Protein AF-A0A640L752-F1 (afdb_monomer)

Mean predicted aligned error: 6.33 Å

Secondary structure (DSSP, 8-state):
---------BTTTB-HHHHHHHHHHHHHHHTHHHHTTS-HHHHHHHHHHHHTTTTS-HHHHHHHHHHHTT--SS-HHHHHHHHHHHGGGG--B-

Radius of gyration: 14.64 Å; Cα contacts (8 Å, |Δi|>4): 76; chains: 1; bounding box: 43×25×35 Å

Sequence (94 aa):
MIRAVLFDLDGTLLDRRQSLEQFIYDQYNRFASYLMNIEKSEYCSRFLALDNNGYTWKDKVYATLLSEYNITTLTSEQLLHDYITNFQHYCIPF

Structure (mmCIF, N/CA/C/O backbone):
data_AF-A0A640L752-F1
#
_entry.id   AF-A0A640L752-F1
#
loop_
_atom_site.group_PDB
_atom_site.id
_atom_site.type_symbol
_atom_site.label_atom_id
_atom_site.label_alt_id
_atom_site.label_comp_id
_atom_site.label_asym_id
_atom_site.label_entity_id
_atom_site.label_seq_id
_atom_site.pdbx_PDB_ins_code
_atom_site.Cartn_x
_atom_site.Cartn_y
_atom_site.Cartn_z
_atom_site.occupancy
_atom_site.B_iso_or_equiv
_atom_site.auth_seq_id
_atom_site.auth_comp_id
_atom_site.auth_asym_id
_atom_site.auth_atom_id
_atom_site.pdbx_PDB_model_num
ATOM 1 N N . MET A 1 1 ? 31.244 14.207 -20.688 1.00 44.28 1 MET A N 1
ATOM 2 C CA . MET A 1 1 ? 29.976 14.967 -20.682 1.00 44.28 1 MET A CA 1
ATOM 3 C C . MET A 1 1 ? 28.850 13.941 -20.665 1.00 44.28 1 MET A C 1
ATOM 5 O O . MET A 1 1 ? 28.634 13.290 -21.678 1.00 44.28 1 MET A O 1
ATOM 9 N N . ILE A 1 2 ? 28.245 13.679 -19.504 1.00 46.25 2 ILE A N 1
ATOM 10 C CA . ILE A 1 2 ? 27.194 12.657 -19.381 1.00 46.25 2 ILE A CA 1
ATOM 11 C C . ILE A 1 2 ? 25.878 13.291 -19.839 1.00 46.25 2 ILE A C 1
ATOM 13 O O . ILE A 1 2 ? 25.426 14.270 -19.252 1.00 46.25 2 ILE A O 1
ATOM 17 N N . ARG A 1 3 ? 25.292 12.758 -20.914 1.00 41.28 3 ARG A N 1
ATOM 18 C CA . ARG A 1 3 ? 23.918 13.053 -21.326 1.00 41.28 3 ARG A CA 1
ATOM 19 C C . ARG A 1 3 ? 23.020 12.105 -20.539 1.00 41.28 3 ARG A C 1
ATOM 21 O O . ARG A 1 3 ? 22.923 10.936 -20.892 1.00 41.28 3 ARG A O 1
ATOM 28 N N . ALA A 1 4 ? 22.443 12.576 -19.438 1.00 52.75 4 ALA A N 1
ATOM 29 C CA . ALA A 1 4 ? 21.418 11.809 -18.747 1.00 52.75 4 ALA A CA 1
ATOM 30 C C . ALA A 1 4 ? 20.164 11.815 -19.628 1.00 52.75 4 ALA A C 1
ATOM 32 O O . ALA A 1 4 ? 19.581 12.868 -19.880 1.00 52.75 4 ALA A O 1
ATOM 33 N N . VAL A 1 5 ? 19.803 10.647 -20.151 1.00 58.00 5 VAL A N 1
ATOM 34 C CA . VAL A 1 5 ? 18.511 10.438 -20.798 1.00 58.00 5 VAL A CA 1
ATOM 35 C C . VAL A 1 5 ? 17.546 10.021 -19.698 1.00 58.00 5 VAL A C 1
ATOM 37 O O . VAL A 1 5 ? 17.765 9.002 -19.048 1.00 58.00 5 VAL A O 1
ATOM 40 N N . LEU A 1 6 ? 16.515 10.830 -19.454 1.00 44.72 6 LEU A N 1
ATOM 41 C CA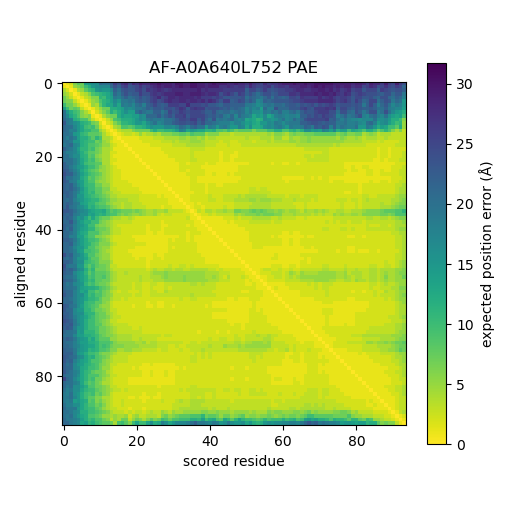 . LEU A 1 6 ? 15.425 10.472 -18.553 1.00 44.72 6 LEU A CA 1
ATOM 42 C C . LEU A 1 6 ? 14.462 9.582 -19.354 1.00 44.72 6 LEU A C 1
ATOM 44 O O . LEU A 1 6 ? 13.610 10.083 -20.083 1.00 44.72 6 LEU A O 1
ATOM 48 N N . PHE A 1 7 ? 14.676 8.268 -19.310 1.00 51.50 7 PHE A N 1
ATOM 49 C CA . PHE A 1 7 ? 13.683 7.309 -19.785 1.00 51.50 7 PHE A CA 1
ATOM 50 C C . PHE A 1 7 ? 12.661 7.093 -18.674 1.00 51.50 7 PHE A C 1
ATOM 52 O O . PHE A 1 7 ? 13.040 6.823 -17.535 1.00 51.50 7 PHE A O 1
ATOM 59 N N . ASP A 1 8 ? 11.381 7.193 -19.013 1.00 52.47 8 ASP A N 1
ATOM 60 C CA . ASP A 1 8 ? 10.328 6.625 -18.181 1.00 52.47 8 ASP A CA 1
ATOM 61 C C . ASP A 1 8 ? 10.432 5.096 -18.301 1.00 52.47 8 ASP A C 1
ATOM 63 O O . ASP A 1 8 ? 10.073 4.500 -19.320 1.00 52.47 8 ASP A O 1
ATOM 67 N N . LEU A 1 9 ? 11.087 4.479 -17.314 1.00 53.41 9 LEU A N 1
ATOM 68 C CA . LEU A 1 9 ? 11.347 3.034 -17.257 1.00 53.41 9 LEU A CA 1
ATOM 69 C C . LEU A 1 9 ? 10.091 2.235 -16.879 1.00 53.41 9 LEU A C 1
ATOM 71 O O . LEU A 1 9 ? 10.043 1.017 -17.084 1.00 53.41 9 LEU A O 1
ATOM 75 N N . ASP A 1 10 ? 9.081 2.924 -16.343 1.00 52.22 10 ASP A N 1
ATOM 76 C CA . ASP A 1 10 ? 7.798 2.359 -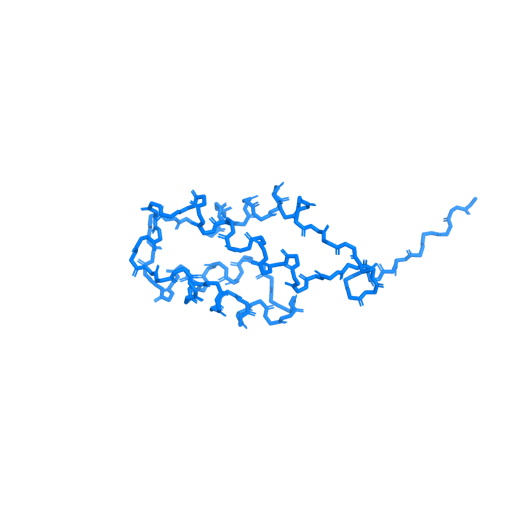15.954 1.00 52.22 10 ASP A CA 1
ATOM 77 C C . ASP A 1 10 ? 7.012 1.945 -17.208 1.00 52.22 10 ASP A C 1
ATOM 79 O O . ASP A 1 10 ? 6.427 2.762 -17.911 1.00 52.22 10 ASP A O 1
ATOM 83 N N . GLY A 1 11 ? 7.022 0.644 -17.514 1.00 53.12 11 GLY A N 1
ATOM 84 C CA . GLY A 1 11 ? 6.335 0.074 -18.679 1.00 53.12 11 GLY A CA 1
ATOM 85 C C . GLY A 1 11 ? 7.207 -0.159 -19.919 1.00 53.12 11 GLY A C 1
ATOM 86 O O . GLY A 1 11 ? 6.697 -0.673 -20.911 1.00 53.12 11 GLY A O 1
ATOM 87 N N . THR A 1 12 ? 8.505 0.166 -19.879 1.00 59.97 12 THR A N 1
ATOM 88 C CA . THR A 1 12 ? 9.461 -0.147 -20.966 1.00 59.97 12 THR A CA 1
ATOM 89 C C . THR A 1 12 ? 10.521 -1.178 -20.578 1.00 59.97 12 THR A C 1
ATOM 91 O O . THR A 1 12 ? 10.992 -1.903 -21.452 1.00 59.97 12 THR A O 1
ATOM 94 N N . LEU A 1 13 ? 10.881 -1.280 -19.291 1.00 58.44 13 LEU A N 1
ATOM 95 C CA . LEU A 1 13 ? 11.869 -2.250 -18.784 1.00 58.44 13 LEU A CA 1
ATOM 96 C C . LEU A 1 13 ? 11.414 -3.028 -17.541 1.00 58.44 13 LEU A C 1
ATOM 98 O O . LEU A 1 13 ? 12.020 -4.043 -17.209 1.00 58.44 13 LEU A O 1
ATOM 102 N N . LEU A 1 14 ? 10.364 -2.570 -16.860 1.00 67.31 14 LEU A N 1
ATOM 103 C CA . LEU A 1 14 ? 9.833 -3.191 -15.649 1.00 67.31 14 LEU A CA 1
ATOM 104 C C . LEU A 1 14 ? 8.351 -3.510 -15.824 1.00 67.31 14 LEU A C 1
ATOM 106 O O . LEU A 1 14 ? 7.576 -2.614 -16.184 1.00 67.31 14 LEU A O 1
ATOM 110 N N . ASP A 1 15 ? 7.950 -4.739 -15.489 1.00 83.19 15 ASP A N 1
ATOM 111 C CA . ASP A 1 15 ? 6.542 -5.101 -15.327 1.00 83.19 15 ASP A CA 1
ATOM 112 C C . ASP A 1 15 ? 6.020 -4.471 -14.036 1.00 83.19 15 ASP A C 1
ATOM 114 O O . ASP A 1 15 ? 5.889 -5.098 -12.981 1.00 83.19 15 ASP A O 1
ATOM 118 N N . ARG A 1 16 ? 5.761 -3.165 -14.116 1.00 84.88 16 ARG A N 1
ATOM 119 C CA . ARG A 1 16 ? 5.280 -2.352 -13.001 1.00 84.88 16 ARG A CA 1
ATOM 120 C C . ARG A 1 16 ? 3.986 -2.915 -12.430 1.00 84.88 16 ARG A C 1
ATOM 122 O O . ARG A 1 16 ? 3.792 -2.868 -11.217 1.00 84.88 16 ARG A O 1
ATOM 129 N N . ARG A 1 17 ? 3.106 -3.434 -13.287 1.00 87.31 17 ARG A N 1
ATOM 130 C CA . ARG A 1 17 ? 1.819 -3.972 -12.857 1.00 87.31 17 ARG A CA 1
ATOM 131 C C . ARG A 1 17 ? 2.029 -5.213 -12.003 1.00 87.31 17 ARG A C 1
ATOM 133 O O . ARG A 1 17 ? 1.544 -5.238 -10.876 1.00 87.31 17 ARG A O 1
ATOM 140 N N . GLN A 1 18 ? 2.787 -6.190 -12.495 1.00 89.25 18 GLN A N 1
ATOM 141 C CA . GLN A 1 18 ? 3.071 -7.406 -11.738 1.00 89.25 18 GLN A CA 1
ATOM 142 C C . GLN A 1 18 ? 3.876 -7.104 -10.466 1.00 89.25 18 GLN A C 1
ATOM 144 O O . GLN A 1 18 ? 3.579 -7.654 -9.407 1.00 89.25 18 GLN A O 1
ATOM 149 N N . SER A 1 19 ? 4.828 -6.169 -10.541 1.00 91.69 19 SER A N 1
ATOM 150 C CA . SER A 1 19 ? 5.597 -5.691 -9.383 1.00 91.69 19 SER A CA 1
ATOM 151 C C . SER A 1 19 ? 4.681 -5.114 -8.298 1.00 91.69 19 SER A C 1
ATOM 153 O O . SER A 1 19 ? 4.811 -5.433 -7.117 1.00 91.69 19 SER A O 1
ATOM 155 N N . LEU A 1 20 ? 3.712 -4.281 -8.695 1.00 94.06 20 LEU A N 1
ATOM 156 C CA . LEU A 1 20 ? 2.753 -3.660 -7.786 1.00 94.06 20 LEU A CA 1
ATOM 157 C C . LEU A 1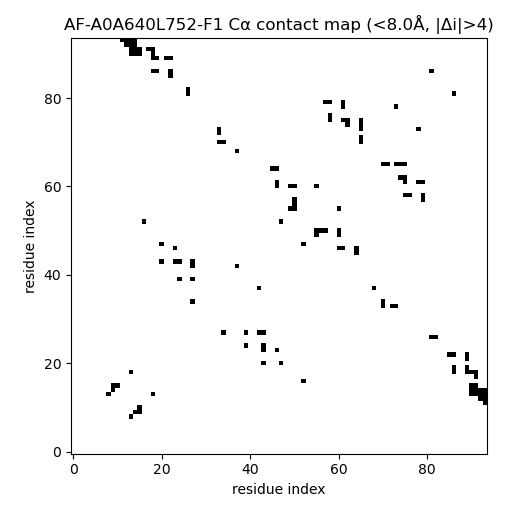 20 ? 1.755 -4.666 -7.212 1.00 94.06 20 LEU A C 1
ATOM 159 O O . LEU A 1 20 ? 1.456 -4.595 -6.021 1.00 94.06 20 LEU A O 1
ATOM 163 N N . GLU A 1 21 ? 1.282 -5.609 -8.028 1.00 94.50 21 GLU A N 1
ATOM 164 C CA . GLU A 1 21 ? 0.413 -6.710 -7.602 1.00 94.50 21 GLU A CA 1
ATOM 165 C C . GLU A 1 21 ? 1.102 -7.592 -6.548 1.00 94.50 21 GLU A C 1
ATOM 1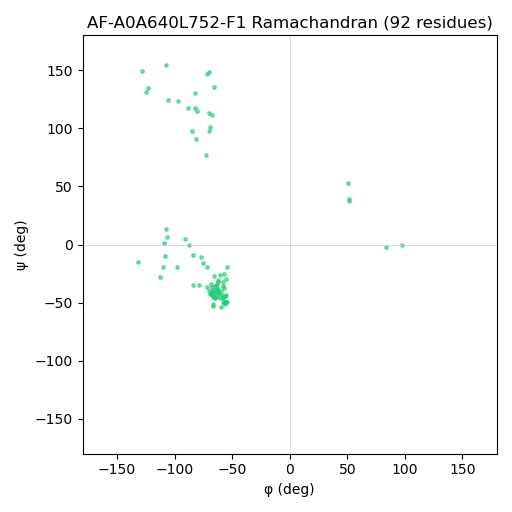67 O O . GLU A 1 21 ? 0.511 -7.872 -5.504 1.00 94.50 21 GLU A O 1
ATOM 172 N N . GLN A 1 22 ? 2.366 -7.977 -6.759 1.00 95.25 22 GLN A N 1
ATOM 173 C CA . GLN A 1 22 ? 3.120 -8.746 -5.763 1.00 95.25 22 GLN A CA 1
ATOM 174 C C . GLN A 1 22 ? 3.394 -7.934 -4.497 1.00 95.25 22 GLN A C 1
ATOM 176 O O . GLN A 1 22 ? 3.172 -8.425 -3.387 1.00 95.25 22 GLN A O 1
ATOM 181 N N . PHE A 1 23 ? 3.817 -6.677 -4.653 1.00 97.31 23 PHE A N 1
ATOM 182 C CA . PHE A 1 2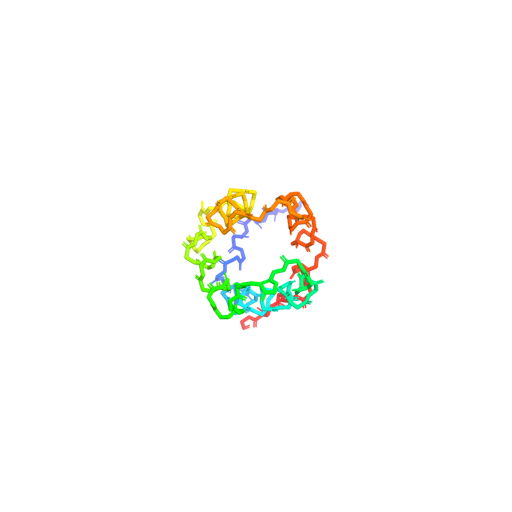3 ? 4.091 -5.801 -3.522 1.00 97.31 23 PHE A CA 1
ATOM 183 C C . PHE A 1 23 ? 2.865 -5.636 -2.620 1.00 97.31 23 PHE A C 1
ATOM 185 O O . PHE A 1 23 ? 2.983 -5.795 -1.405 1.00 97.31 23 PHE A O 1
ATOM 192 N N . ILE A 1 24 ? 1.692 -5.318 -3.185 1.00 97.62 24 ILE A N 1
ATOM 193 C CA . ILE A 1 24 ? 0.502 -5.034 -2.373 1.00 97.62 24 ILE A CA 1
ATOM 194 C C . ILE A 1 24 ? 0.003 -6.291 -1.657 1.00 97.62 24 ILE A C 1
ATOM 196 O O . ILE A 1 24 ? -0.439 -6.221 -0.508 1.00 97.62 24 ILE A O 1
ATOM 200 N N . TYR A 1 25 ? 0.150 -7.456 -2.296 1.00 97.12 25 TYR A N 1
ATOM 201 C CA . TYR A 1 25 ? -0.181 -8.740 -1.692 1.00 97.12 25 TYR A CA 1
ATOM 202 C C . TYR A 1 25 ? 0.685 -9.007 -0.452 1.00 97.12 25 TYR A C 1
ATOM 204 O O . TYR A 1 25 ? 0.185 -9.454 0.584 1.00 97.12 25 TYR A O 1
ATOM 212 N N . ASP A 1 26 ? 1.973 -8.692 -0.515 1.00 97.50 26 ASP A N 1
ATOM 213 C CA . ASP A 1 26 ? 2.873 -8.862 0.620 1.00 97.50 26 ASP A CA 1
ATOM 214 C C . ASP A 1 26 ? 2.755 -7.755 1.667 1.00 97.50 26 ASP A C 1
ATOM 216 O O . ASP A 1 26 ? 2.838 -8.040 2.864 1.00 97.50 26 ASP A O 1
ATOM 220 N N . GLN A 1 27 ? 2.503 -6.510 1.257 1.00 97.75 27 GLN A N 1
ATOM 221 C CA . GLN A 1 27 ? 2.201 -5.426 2.188 1.00 97.75 27 GLN A CA 1
ATOM 222 C C . GLN A 1 27 ? 0.983 -5.785 3.038 1.00 97.75 27 GLN A C 1
ATOM 224 O O . GLN A 1 27 ? 1.043 -5.677 4.261 1.00 97.75 27 GLN A O 1
ATOM 229 N N . TYR A 1 28 ? -0.085 -6.305 2.427 1.00 97.62 28 TYR A N 1
ATOM 230 C CA . TYR A 1 28 ? -1.243 -6.774 3.182 1.00 97.62 28 TYR A CA 1
ATOM 231 C C . TYR A 1 28 ? -0.847 -7.808 4.246 1.00 97.62 28 TYR A C 1
ATOM 233 O O . TYR A 1 28 ? -1.287 -7.707 5.386 1.00 97.62 28 TYR A O 1
ATOM 241 N N . ASN A 1 29 ? 0.022 -8.772 3.916 1.00 96.44 29 ASN A N 1
ATOM 242 C CA . ASN A 1 29 ? 0.487 -9.770 4.887 1.00 96.44 29 ASN A CA 1
ATOM 243 C C . ASN A 1 29 ? 1.236 -9.131 6.067 1.00 96.44 29 ASN A C 1
ATOM 245 O O . ASN A 1 29 ? 1.004 -9.519 7.211 1.00 96.44 29 ASN A O 1
ATOM 249 N N . ARG A 1 30 ? 2.105 -8.141 5.810 1.00 96.62 30 ARG A N 1
ATOM 250 C CA . ARG A 1 30 ? 2.850 -7.421 6.862 1.00 96.62 30 ARG A CA 1
ATOM 251 C C . ARG A 1 30 ? 1.927 -6.665 7.819 1.00 96.62 30 ARG A C 1
ATOM 253 O O . ARG A 1 30 ? 2.235 -6.560 9.003 1.00 96.62 30 ARG A O 1
ATOM 260 N N . PHE A 1 31 ? 0.791 -6.181 7.319 1.00 96.38 31 PHE A N 1
ATOM 261 C CA . PHE A 1 31 ? -0.190 -5.408 8.083 1.00 96.38 31 PHE A CA 1
ATOM 262 C C . PHE A 1 31 ? -1.482 -6.183 8.400 1.00 96.38 31 PHE A C 1
ATOM 264 O O . PHE A 1 31 ? -2.459 -5.584 8.850 1.00 96.38 31 PHE A O 1
ATOM 271 N N . ALA A 1 32 ? -1.502 -7.508 8.222 1.00 94.19 32 ALA A N 1
ATOM 272 C CA . ALA A 1 32 ? -2.720 -8.319 8.309 1.00 94.19 32 ALA A CA 1
ATOM 273 C C . ALA A 1 32 ? -3.435 -8.203 9.665 1.00 94.19 32 ALA A C 1
ATOM 275 O O . ALA A 1 32 ? -4.661 -8.217 9.716 1.00 94.19 32 ALA A O 1
ATOM 276 N N . SER A 1 33 ? -2.692 -8.008 10.761 1.00 94.06 33 SER A N 1
ATOM 277 C CA . SER A 1 33 ? -3.262 -7.784 12.099 1.00 94.06 33 SER A CA 1
ATOM 278 C C . SER A 1 33 ? -4.145 -6.538 12.190 1.00 94.06 33 SER A C 1
ATOM 280 O O . SER A 1 33 ? -5.030 -6.476 13.035 1.00 94.06 33 SER A O 1
ATOM 282 N N . TYR A 1 34 ? -3.907 -5.547 11.332 1.00 93.19 34 TYR A N 1
ATOM 283 C CA . TYR A 1 34 ? -4.673 -4.304 11.267 1.00 93.19 34 TYR A CA 1
ATOM 284 C C . TYR A 1 34 ? -5.745 -4.320 10.170 1.00 93.19 34 TYR A C 1
ATOM 286 O O . TYR A 1 34 ? -6.671 -3.515 10.208 1.00 93.19 34 TYR A O 1
ATOM 294 N N . LEU A 1 35 ? -5.612 -5.219 9.189 1.00 92.81 35 LEU A N 1
ATOM 295 C CA . LEU A 1 35 ? -6.488 -5.329 8.018 1.00 92.81 35 LEU A CA 1
ATOM 296 C C . LEU A 1 35 ? -7.423 -6.547 8.078 1.00 92.81 35 LEU A C 1
ATOM 298 O O . LEU A 1 35 ? -8.153 -6.792 7.128 1.00 92.81 35 LEU A O 1
ATOM 302 N N . MET A 1 36 ? -7.441 -7.283 9.195 1.00 88.88 36 MET A N 1
ATOM 303 C CA . MET A 1 36 ? -8.129 -8.576 9.356 1.00 88.88 36 MET A CA 1
ATOM 304 C C . MET A 1 36 ? -9.626 -8.591 9.006 1.00 88.88 36 MET A C 1
ATOM 306 O O . MET A 1 36 ? -10.185 -9.660 8.789 1.00 88.88 36 MET A O 1
ATOM 310 N N . ASN A 1 37 ? -10.275 -7.425 8.978 1.00 91.19 37 ASN A N 1
ATOM 311 C CA . ASN A 1 37 ? -11.697 -7.281 8.665 1.00 91.19 37 ASN A CA 1
ATOM 312 C C . ASN A 1 37 ? -11.978 -7.146 7.159 1.00 91.19 37 ASN A C 1
ATOM 314 O O . ASN A 1 37 ? -13.133 -6.974 6.778 1.00 91.19 37 ASN A O 1
ATOM 318 N N . ILE A 1 38 ? -10.944 -7.164 6.317 1.00 94.56 38 ILE A N 1
ATOM 319 C CA . ILE A 1 38 ? -11.041 -6.946 4.874 1.00 94.56 38 ILE A CA 1
ATOM 320 C C . ILE A 1 38 ? -10.454 -8.164 4.185 1.00 94.56 38 ILE A C 1
ATOM 322 O O . ILE A 1 38 ? -9.377 -8.625 4.544 1.00 94.56 38 ILE A O 1
ATOM 326 N N . GLU A 1 39 ? -11.130 -8.683 3.168 1.00 96.38 39 GLU A N 1
ATOM 327 C CA . GLU A 1 39 ? -10.553 -9.768 2.387 1.00 96.38 39 GLU A CA 1
ATOM 328 C C . GLU A 1 39 ? -9.320 -9.285 1.622 1.00 96.38 39 GLU A C 1
ATOM 330 O O . GLU A 1 39 ? -9.318 -8.232 0.977 1.00 96.38 39 GLU A O 1
ATOM 335 N N . LYS A 1 40 ? -8.253 -10.084 1.643 1.00 96.31 40 LYS A N 1
ATOM 336 C CA . LYS A 1 40 ? -6.971 -9.704 1.036 1.00 96.31 40 LYS A CA 1
ATOM 337 C C . LYS A 1 40 ? -7.107 -9.346 -0.442 1.00 96.31 40 LYS A C 1
ATOM 339 O O . LYS A 1 40 ? -6.534 -8.358 -0.904 1.00 96.31 40 LYS A O 1
ATOM 344 N N . SER A 1 41 ? -7.854 -10.158 -1.190 1.00 95.94 41 SER A N 1
ATOM 345 C CA . SER A 1 41 ? -8.115 -9.922 -2.611 1.00 95.94 41 SER A CA 1
ATOM 346 C C . SER A 1 41 ? -8.902 -8.637 -2.843 1.00 95.94 41 SER A C 1
ATOM 348 O O . SER A 1 41 ? -8.644 -7.941 -3.822 1.00 95.94 41 SER A O 1
ATOM 350 N N . GLU A 1 42 ? -9.828 -8.306 -1.940 1.00 97.12 42 GLU A N 1
ATOM 351 C CA . GLU A 1 42 ? -10.615 -7.078 -2.007 1.00 97.12 42 GLU A CA 1
ATOM 352 C C . GLU A 1 42 ? -9.721 -5.854 -1.794 1.00 97.12 42 GLU A C 1
ATOM 354 O O . GLU A 1 42 ? -9.682 -4.972 -2.652 1.00 97.12 42 GLU A O 1
ATOM 359 N N . TYR A 1 43 ? -8.921 -5.853 -0.723 1.00 97.25 43 TYR A N 1
ATOM 360 C CA . TYR A 1 43 ? -7.971 -4.780 -0.428 1.00 97.25 43 TYR A CA 1
ATOM 361 C C . TYR A 1 43 ? -7.006 -4.538 -1.597 1.00 97.25 43 TYR A C 1
ATOM 363 O O . TYR A 1 43 ? -6.846 -3.407 -2.060 1.00 97.25 43 TYR A O 1
ATOM 371 N N . CYS A 1 44 ? -6.398 -5.610 -2.120 1.00 96.75 44 CYS A N 1
ATOM 372 C CA . CYS A 1 44 ? -5.449 -5.518 -3.230 1.00 96.75 44 CYS A CA 1
ATOM 373 C C . CYS A 1 44 ? -6.128 -5.012 -4.512 1.00 96.75 44 CYS A C 1
ATOM 375 O O . CYS A 1 44 ? -5.607 -4.116 -5.174 1.00 96.75 44 CYS A O 1
ATOM 377 N N . SER A 1 45 ? -7.312 -5.536 -4.850 1.00 96.75 45 SER A N 1
ATOM 378 C CA . SER A 1 45 ? -8.059 -5.080 -6.027 1.00 96.75 45 SER A CA 1
ATOM 379 C C . SER A 1 45 ? -8.462 -3.612 -5.904 1.00 96.75 45 SER A C 1
ATOM 381 O O . SER A 1 45 ? -8.406 -2.876 -6.893 1.00 96.75 45 SER A O 1
ATOM 383 N N . ARG A 1 46 ? -8.866 -3.167 -4.708 1.00 97.69 46 ARG A N 1
ATOM 384 C CA . ARG A 1 46 ? -9.262 -1.777 -4.475 1.00 97.69 46 ARG A CA 1
ATOM 385 C C . ARG A 1 46 ? -8.071 -0.831 -4.571 1.00 97.69 46 ARG A C 1
ATOM 387 O O . ARG A 1 46 ? -8.179 0.207 -5.220 1.00 97.69 46 ARG A O 1
ATOM 394 N N . PHE A 1 47 ? -6.929 -1.217 -4.007 1.00 97.50 47 PHE A N 1
ATOM 395 C CA . PHE A 1 47 ? -5.678 -0.473 -4.130 1.00 97.50 47 PHE A CA 1
ATOM 396 C C . PHE A 1 47 ? -5.277 -0.255 -5.593 1.00 97.50 47 PHE A C 1
ATOM 398 O O . PHE A 1 47 ? -5.007 0.876 -5.988 1.00 97.50 47 PHE A O 1
ATOM 405 N N . LEU A 1 48 ? -5.285 -1.310 -6.414 1.00 95.69 48 LEU A N 1
ATOM 406 C CA . LEU A 1 48 ? -4.902 -1.221 -7.830 1.00 95.69 48 LEU A CA 1
ATOM 407 C C . LEU A 1 48 ? -5.863 -0.337 -8.637 1.00 95.69 48 LEU A C 1
ATOM 409 O O . LEU A 1 48 ? -5.432 0.397 -9.525 1.00 95.69 48 LEU A O 1
ATOM 413 N N . ALA A 1 49 ? -7.158 -0.366 -8.309 1.00 96.69 49 ALA A N 1
ATOM 414 C CA . ALA A 1 49 ? -8.141 0.517 -8.929 1.00 96.69 49 ALA A CA 1
ATOM 415 C C . ALA A 1 49 ? -7.888 1.995 -8.582 1.00 96.69 49 ALA A C 1
ATOM 417 O O . ALA A 1 49 ? -7.986 2.857 -9.453 1.00 96.69 49 ALA A O 1
ATOM 418 N N . LEU A 1 50 ? -7.541 2.286 -7.325 1.00 96.75 50 LEU A N 1
ATOM 419 C CA . LEU A 1 50 ? -7.232 3.641 -6.860 1.00 96.75 50 LEU A CA 1
ATOM 420 C C . LEU A 1 50 ? -5.892 4.158 -7.395 1.00 96.75 50 LEU A C 1
ATOM 422 O O . LEU A 1 50 ? -5.800 5.338 -7.728 1.00 96.75 50 LEU A O 1
ATOM 426 N N . ASP A 1 51 ? -4.883 3.289 -7.517 1.00 94.44 51 ASP A N 1
ATOM 427 C CA . ASP A 1 51 ? -3.578 3.610 -8.116 1.00 94.44 51 ASP A CA 1
ATOM 428 C C . ASP A 1 51 ? -3.713 4.167 -9.537 1.00 94.44 51 ASP A C 1
ATOM 430 O O . ASP A 1 51 ? -2.912 5.007 -9.949 1.00 94.44 51 ASP A O 1
ATOM 434 N N . ASN A 1 52 ? -4.761 3.746 -10.257 1.00 92.12 52 ASN A N 1
ATOM 435 C CA . ASN A 1 52 ? -5.071 4.202 -11.606 1.00 92.12 52 ASN A CA 1
ATOM 436 C C . ASN A 1 52 ? -3.837 4.098 -12.516 1.00 92.12 52 ASN A C 1
ATOM 438 O O . ASN A 1 52 ? -3.409 5.084 -13.103 1.00 92.12 52 ASN A O 1
ATOM 442 N N . ASN A 1 53 ? -3.207 2.921 -12.568 1.00 87.38 53 ASN A N 1
ATOM 443 C CA . ASN A 1 53 ? -1.987 2.676 -13.347 1.00 87.38 53 ASN A CA 1
ATOM 444 C C . ASN A 1 53 ? -0.865 3.708 -13.082 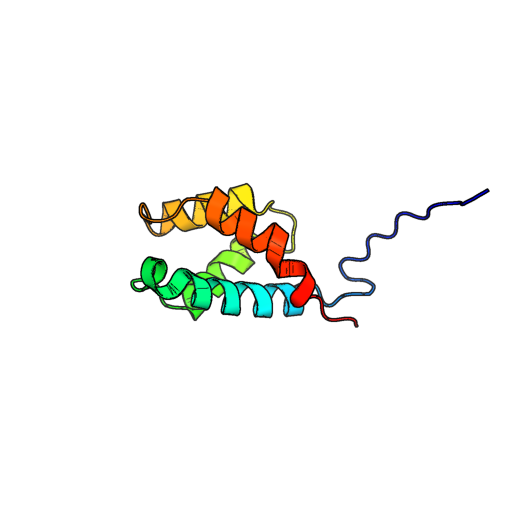1.00 87.38 53 ASN A C 1
ATOM 446 O O . ASN A 1 53 ? -0.183 4.162 -13.998 1.00 87.38 53 ASN A O 1
ATOM 450 N N . GLY A 1 54 ? -0.700 4.115 -11.823 1.00 87.25 54 GLY A N 1
ATOM 451 C CA . GLY A 1 54 ? 0.282 5.100 -11.383 1.00 87.25 54 GLY A CA 1
ATOM 452 C C . GLY A 1 54 ? -0.108 6.571 -11.516 1.00 87.25 54 GLY A C 1
ATOM 453 O O . GLY A 1 54 ? 0.677 7.416 -11.087 1.00 87.25 54 GLY A O 1
ATOM 454 N N . TYR A 1 55 ? -1.284 6.904 -12.059 1.00 88.75 55 TYR A N 1
ATOM 455 C CA . TYR A 1 55 ? -1.746 8.296 -12.144 1.00 88.75 55 TYR A CA 1
ATOM 456 C C . TYR A 1 55 ? -2.151 8.877 -10.785 1.00 88.75 55 TYR A C 1
ATOM 458 O O . TYR A 1 55 ? -2.195 10.101 -10.627 1.00 88.75 55 TYR A O 1
ATOM 466 N N . THR A 1 56 ? -2.434 8.024 -9.799 1.00 93.12 56 THR A N 1
ATOM 467 C CA . THR A 1 56 ? -2.734 8.451 -8.434 1.00 93.12 56 THR A CA 1
ATOM 468 C C . THR A 1 56 ? -1.548 8.162 -7.530 1.00 93.12 56 THR A C 1
ATOM 470 O O . THR A 1 56 ? -1.083 7.028 -7.416 1.00 93.12 56 THR A O 1
ATOM 473 N N . TRP A 1 57 ? -1.062 9.196 -6.848 1.00 93.88 57 TRP A N 1
ATOM 474 C CA . TRP A 1 57 ? 0.038 9.023 -5.912 1.00 93.88 57 TRP A CA 1
ATOM 475 C C . TRP A 1 57 ? -0.394 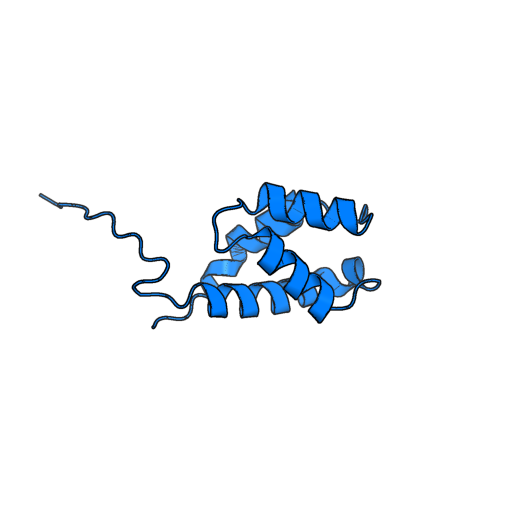8.254 -4.657 1.00 93.88 57 TRP A C 1
ATOM 477 O O . TRP A 1 57 ? -1.555 8.291 -4.241 1.00 93.88 57 TRP A O 1
ATOM 487 N N . LYS A 1 58 ? 0.547 7.495 -4.083 1.00 94.12 58 LYS A N 1
ATOM 488 C CA . LYS A 1 58 ? 0.257 6.494 -3.046 1.00 94.12 58 LYS A CA 1
ATOM 489 C C . LYS A 1 58 ? -0.252 7.095 -1.739 1.00 94.12 58 LYS A C 1
ATOM 491 O O . LYS A 1 58 ? -1.016 6.438 -1.045 1.00 94.12 58 LYS A O 1
ATOM 496 N N . ASP A 1 59 ? 0.107 8.339 -1.438 1.00 94.06 59 ASP A N 1
ATOM 497 C CA . ASP A 1 59 ? -0.465 9.099 -0.321 1.00 94.06 59 ASP A CA 1
ATOM 498 C C . ASP A 1 59 ? -2.002 9.146 -0.398 1.00 94.06 59 ASP A C 1
ATOM 500 O O . ASP A 1 59 ? -2.688 8.774 0.552 1.00 94.06 59 ASP A O 1
ATOM 504 N N . LYS A 1 60 ? -2.547 9.505 -1.565 1.00 97.00 60 LYS A N 1
ATOM 505 C CA . LYS A 1 60 ? -3.987 9.564 -1.821 1.00 97.00 60 LYS A CA 1
ATOM 506 C C . LYS A 1 60 ? -4.603 8.176 -1.855 1.00 97.00 60 LYS A C 1
ATOM 508 O O . LYS A 1 60 ? -5.656 7.985 -1.261 1.00 97.00 60 LYS A O 1
ATOM 513 N N . VAL A 1 61 ? -3.943 7.209 -2.498 1.00 97.88 61 VAL A N 1
ATOM 514 C CA . VAL A 1 61 ? -4.430 5.819 -2.548 1.00 97.88 61 VAL A CA 1
ATOM 515 C C . VAL A 1 61 ? -4.626 5.261 -1.138 1.00 97.88 61 VAL A C 1
ATOM 517 O O . VAL A 1 61 ? -5.710 4.774 -0.817 1.00 97.88 61 VAL A O 1
ATOM 520 N N . TYR A 1 62 ? -3.611 5.368 -0.275 1.00 98.00 62 TYR A N 1
ATOM 521 C CA . TYR A 1 62 ? -3.695 4.858 1.091 1.00 98.00 62 TYR A CA 1
ATOM 522 C C . TYR A 1 62 ? -4.682 5.650 1.947 1.00 98.00 62 TYR A C 1
ATOM 524 O O . TYR A 1 62 ? -5.460 5.039 2.675 1.00 98.00 62 TYR A O 1
ATOM 532 N N . ALA A 1 63 ? -4.705 6.982 1.844 1.00 97.56 63 ALA A N 1
ATOM 533 C CA . ALA A 1 63 ? -5.680 7.795 2.569 1.00 97.56 63 ALA A CA 1
ATOM 534 C C . ALA A 1 63 ? -7.126 7.416 2.202 1.00 97.56 63 ALA A C 1
ATOM 536 O O . ALA A 1 63 ? -7.966 7.256 3.088 1.00 97.56 63 ALA A O 1
ATOM 537 N N . THR A 1 64 ? -7.408 7.208 0.911 1.00 97.75 64 THR A N 1
ATOM 538 C CA . THR A 1 64 ? -8.725 6.762 0.444 1.00 97.75 64 THR A CA 1
ATOM 539 C C . THR A 1 64 ? -9.059 5.362 0.950 1.00 97.75 64 THR A C 1
ATOM 541 O O . THR A 1 64 ? -10.144 5.183 1.492 1.00 97.75 64 THR A O 1
ATOM 544 N N . LEU A 1 65 ? -8.139 4.394 0.867 1.00 96.88 65 LEU A N 1
ATOM 545 C CA . LEU A 1 65 ? -8.367 3.038 1.388 1.00 96.88 65 LEU A CA 1
ATOM 546 C C . LEU A 1 65 ? -8.714 3.036 2.877 1.00 96.88 65 LEU A C 1
ATOM 548 O O . LEU A 1 65 ? -9.708 2.440 3.283 1.00 96.88 65 LEU A O 1
ATOM 552 N N . LEU A 1 66 ? -7.908 3.713 3.697 1.00 96.56 66 LEU A N 1
ATOM 553 C CA . LEU A 1 66 ? -8.137 3.759 5.140 1.00 96.56 66 LEU A CA 1
ATOM 554 C C . LEU A 1 66 ? -9.479 4.423 5.469 1.00 96.56 66 LEU A C 1
ATOM 556 O O . LEU A 1 66 ? -10.196 3.948 6.348 1.00 96.56 66 LEU A O 1
ATOM 560 N N . SER A 1 67 ? -9.848 5.471 4.726 1.00 96.88 67 SER A N 1
ATOM 561 C CA . SER A 1 67 ? -11.145 6.132 4.872 1.00 96.88 67 SER A CA 1
ATOM 562 C C . SER A 1 67 ? -12.317 5.236 4.462 1.00 96.88 67 SER A C 1
ATOM 564 O O . SER A 1 67 ? -13.318 5.210 5.170 1.00 96.88 67 SER A O 1
ATOM 566 N N . GLU A 1 68 ? -12.229 4.522 3.338 1.00 96.88 68 GLU A N 1
ATOM 567 C CA . GLU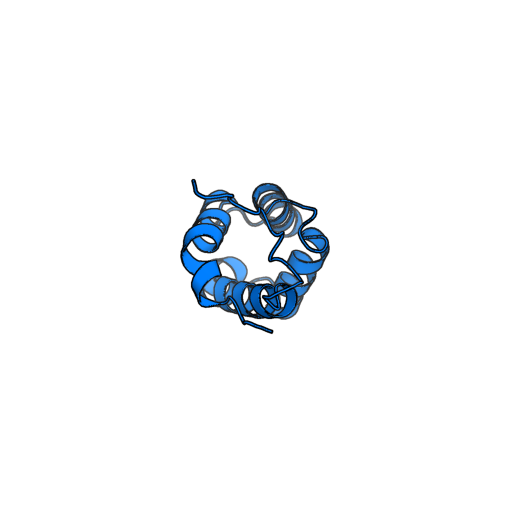 A 1 68 ? -13.309 3.658 2.832 1.00 96.88 68 GLU A CA 1
ATOM 568 C C . GLU A 1 68 ? -13.603 2.498 3.784 1.00 96.88 68 GLU A C 1
ATOM 570 O O . GLU A 1 68 ? -14.762 2.183 4.056 1.00 96.88 68 GLU A O 1
ATOM 575 N N . TYR A 1 69 ? -12.550 1.910 4.346 1.00 95.56 69 TYR A N 1
ATOM 576 C CA . TYR A 1 69 ? -12.657 0.787 5.270 1.00 95.56 69 TYR A CA 1
ATOM 577 C C . TYR A 1 69 ? -12.757 1.198 6.743 1.00 95.56 69 TYR A C 1
ATOM 579 O O . TYR A 1 69 ? -12.788 0.335 7.618 1.00 95.56 69 TYR A O 1
ATOM 587 N N . ASN A 1 70 ? -12.831 2.502 7.034 1.00 95.06 70 ASN A N 1
ATOM 588 C CA . ASN A 1 70 ? -12.866 3.053 8.393 1.00 95.06 70 ASN A CA 1
ATOM 589 C C . ASN A 1 70 ? -11.730 2.518 9.292 1.00 95.06 70 ASN A C 1
ATOM 591 O O . ASN A 1 70 ? -11.922 2.270 10.485 1.00 95.06 70 ASN A O 1
ATOM 595 N N . ILE A 1 71 ? -10.536 2.329 8.724 1.00 94.38 71 ILE A N 1
ATOM 596 C CA . ILE A 1 71 ? -9.362 1.857 9.459 1.00 94.38 71 ILE A CA 1
ATOM 597 C C . ILE A 1 71 ? -8.741 3.042 10.197 1.00 94.38 71 ILE A C 1
ATOM 599 O O . ILE A 1 71 ? -8.212 3.966 9.585 1.00 94.38 71 ILE A O 1
ATOM 603 N N . THR A 1 72 ? -8.760 2.989 11.527 1.00 92.88 72 THR A N 1
ATOM 604 C CA . THR A 1 72 ? -8.160 4.014 12.402 1.00 92.88 72 THR A CA 1
ATOM 605 C C . THR A 1 72 ? -6.893 3.534 13.107 1.00 92.88 72 THR A C 1
ATOM 607 O O . THR A 1 72 ? -6.175 4.326 13.711 1.00 92.88 72 THR A O 1
ATOM 610 N N . THR A 1 73 ? -6.598 2.235 13.029 1.00 93.75 73 THR A N 1
ATOM 611 C CA . THR A 1 73 ? -5.434 1.600 13.666 1.00 93.75 73 THR A CA 1
ATOM 612 C C . THR A 1 73 ? -4.154 1.698 12.838 1.00 93.75 73 THR A C 1
ATOM 614 O O . THR A 1 73 ? -3.090 1.327 13.326 1.00 93.75 73 THR A O 1
ATOM 617 N N . LEU A 1 74 ? -4.256 2.164 11.591 1.00 94.62 74 LEU A N 1
ATOM 618 C CA . LEU A 1 74 ? -3.143 2.416 10.680 1.00 94.62 74 LEU A CA 1
ATOM 619 C C . LEU A 1 74 ? -3.236 3.828 10.130 1.00 94.62 74 LEU A C 1
ATOM 621 O O . LEU A 1 74 ? -4.333 4.344 9.921 1.00 94.62 74 LEU A O 1
ATOM 625 N N . THR A 1 75 ? -2.082 4.417 9.835 1.00 96.25 75 THR A N 1
ATOM 626 C CA . THR A 1 75 ? -2.004 5.696 9.132 1.00 96.25 75 THR A CA 1
ATOM 627 C C . THR A 1 75 ? -1.511 5.512 7.701 1.00 96.25 75 THR A C 1
ATOM 629 O O . THR A 1 75 ? -0.804 4.553 7.371 1.00 96.25 75 THR A O 1
ATOM 632 N N . SER A 1 76 ? -1.880 6.452 6.829 1.00 96.25 76 SER A N 1
ATOM 633 C CA . SER A 1 76 ? -1.467 6.421 5.423 1.00 96.25 76 SER A CA 1
ATOM 634 C C . SER A 1 76 ? 0.055 6.527 5.277 1.00 96.25 76 SER A C 1
ATOM 636 O O . SER A 1 76 ? 0.640 5.915 4.389 1.00 96.25 76 SER A O 1
ATOM 638 N N . GLU A 1 77 ? 0.711 7.220 6.208 1.00 97.19 77 GLU A N 1
ATOM 639 C CA . GLU A 1 77 ? 2.157 7.406 6.274 1.00 97.19 77 GLU A CA 1
ATOM 640 C C . GLU A 1 77 ? 2.882 6.098 6.587 1.00 97.19 77 GLU A C 1
ATOM 642 O O . GLU A 1 77 ? 3.951 5.862 6.034 1.00 97.19 77 GLU A O 1
ATOM 647 N N . GLN A 1 78 ? 2.313 5.227 7.429 1.00 97.12 78 GLN A N 1
ATOM 648 C CA . GLN A 1 78 ? 2.901 3.914 7.716 1.00 97.12 78 GLN A CA 1
ATOM 649 C C . GLN A 1 78 ? 2.908 3.026 6.466 1.00 97.12 78 GLN A C 1
ATOM 651 O O . GLN A 1 78 ? 3.931 2.424 6.137 1.00 97.12 78 GLN A O 1
ATOM 656 N N . LEU A 1 79 ? 1.790 2.995 5.735 1.00 97.62 79 LEU A N 1
ATOM 657 C CA . LEU A 1 79 ? 1.670 2.245 4.480 1.00 97.62 79 LEU A CA 1
ATOM 658 C C . LEU A 1 79 ? 2.542 2.847 3.369 1.00 97.62 79 LEU A C 1
ATOM 660 O O . LEU A 1 79 ? 3.185 2.123 2.606 1.00 97.62 79 LEU A O 1
ATOM 664 N N . LEU A 1 80 ? 2.614 4.178 3.297 1.00 97.38 80 LEU A N 1
ATOM 665 C CA . LEU A 1 80 ? 3.471 4.884 2.350 1.00 97.38 80 LEU A CA 1
ATOM 666 C C . LEU A 1 80 ? 4.955 4.655 2.645 1.00 97.38 80 LEU A C 1
ATOM 668 O O . LEU A 1 80 ? 5.742 4.455 1.722 1.00 97.38 80 LEU A O 1
ATOM 672 N N . HIS A 1 81 ? 5.343 4.651 3.918 1.00 97.62 81 HIS A N 1
ATOM 673 C CA . HIS A 1 81 ? 6.708 4.356 4.324 1.00 97.62 81 HIS A CA 1
ATOM 674 C C . HIS A 1 81 ? 7.104 2.926 3.943 1.00 97.62 81 HIS A C 1
ATOM 676 O O . HIS A 1 81 ? 8.171 2.724 3.362 1.00 97.62 81 HIS A O 1
ATOM 682 N N . ASP A 1 82 ? 6.233 1.944 4.188 1.00 97.56 82 ASP A N 1
ATOM 683 C CA . ASP A 1 82 ? 6.452 0.565 3.743 1.00 97.56 82 ASP A CA 1
ATOM 684 C C . ASP A 1 82 ? 6.589 0.471 2.214 1.00 97.56 82 ASP A C 1
ATOM 686 O O . ASP A 1 82 ? 7.480 -0.210 1.715 1.00 97.56 82 ASP A O 1
ATOM 690 N N . TYR A 1 83 ? 5.780 1.219 1.460 1.00 96.31 83 TYR A N 1
ATOM 691 C CA . TYR A 1 83 ? 5.915 1.298 0.004 1.00 96.31 83 TYR A CA 1
ATOM 692 C C . TYR A 1 83 ? 7.285 1.820 -0.429 1.00 96.31 83 TYR A C 1
ATOM 694 O O . TYR A 1 83 ? 7.983 1.162 -1.196 1.00 96.31 83 TYR A O 1
ATOM 702 N N . ILE A 1 84 ? 7.701 2.977 0.086 1.00 94.62 84 ILE A N 1
ATOM 703 C CA . ILE A 1 84 ? 8.970 3.609 -0.301 1.00 94.62 84 ILE A CA 1
ATOM 704 C C . ILE A 1 84 ? 10.171 2.726 0.071 1.00 94.62 84 ILE A C 1
ATOM 706 O O . ILE A 1 84 ? 11.164 2.707 -0.652 1.00 94.62 84 ILE A O 1
ATOM 710 N N . THR A 1 85 ? 10.088 1.991 1.181 1.00 96.38 85 THR A N 1
ATOM 711 C CA . THR A 1 85 ? 11.193 1.161 1.684 1.00 96.38 85 THR A CA 1
ATOM 712 C C . THR A 1 85 ? 11.262 -0.222 1.042 1.00 96.38 85 THR A C 1
ATOM 714 O O . THR A 1 85 ? 12.362 -0.729 0.827 1.00 96.38 85 THR A O 1
ATOM 717 N N . ASN A 1 86 ? 10.119 -0.835 0.716 1.00 95.06 86 ASN A N 1
ATOM 718 C CA . ASN A 1 86 ? 10.071 -2.237 0.304 1.00 95.06 86 ASN A CA 1
ATOM 719 C C . ASN A 1 86 ? 9.735 -2.459 -1.175 1.00 95.06 86 ASN A C 1
ATOM 721 O O . ASN A 1 86 ? 10.071 -3.525 -1.683 1.00 95.06 86 ASN A O 1
ATOM 725 N N . PHE A 1 87 ? 9.137 -1.496 -1.890 1.00 93.12 87 PHE A N 1
ATOM 726 C CA . PHE A 1 87 ? 8.688 -1.700 -3.280 1.00 93.12 87 PHE A CA 1
ATOM 727 C C . PHE A 1 87 ? 9.813 -2.128 -4.232 1.00 93.12 87 PHE A C 1
ATOM 729 O O . PHE A 1 87 ? 9.604 -2.986 -5.083 1.00 93.12 87 PHE A O 1
ATOM 736 N N . GLN A 1 88 ? 11.031 -1.616 -4.033 1.00 90.75 88 GLN A N 1
ATOM 737 C CA . GLN A 1 88 ? 12.202 -1.966 -4.848 1.00 90.75 88 GLN A CA 1
ATOM 738 C C . GLN A 1 88 ? 12.521 -3.474 -4.879 1.00 90.75 88 GLN A C 1
ATOM 740 O O . GLN A 1 88 ? 13.113 -3.949 -5.843 1.00 90.75 88 GLN A O 1
ATOM 745 N N . HIS A 1 89 ? 12.129 -4.234 -3.849 1.00 92.44 89 HIS A N 1
ATOM 746 C CA . HIS A 1 89 ? 12.358 -5.682 -3.780 1.00 92.44 89 HIS A CA 1
ATOM 747 C C . HIS A 1 89 ? 11.389 -6.487 -4.657 1.00 92.44 89 HIS A C 1
ATOM 749 O O . HIS A 1 89 ? 11.588 -7.684 -4.842 1.00 92.44 89 HIS A O 1
ATOM 755 N N . TYR A 1 90 ? 10.356 -5.832 -5.186 1.00 90.62 90 TYR A N 1
ATOM 756 C CA . TYR A 1 90 ? 9.305 -6.437 -5.999 1.00 90.62 90 TYR A CA 1
ATOM 757 C C . TYR A 1 90 ? 9.390 -6.024 -7.467 1.00 90.62 90 TYR A C 1
ATOM 759 O O . TYR A 1 90 ? 8.546 -6.435 -8.252 1.00 90.62 90 TYR A O 1
ATOM 767 N N . CYS A 1 91 ? 10.378 -5.212 -7.853 1.00 86.94 91 CYS A N 1
ATOM 768 C CA . CYS A 1 91 ? 10.560 -4.782 -9.234 1.00 86.94 91 CYS A CA 1
ATOM 769 C C . CYS A 1 91 ? 10.956 -5.970 -10.125 1.00 86.94 91 CYS A C 1
ATOM 771 O O . CYS A 1 91 ? 12.071 -6.485 -10.025 1.00 86.94 91 CYS A O 1
ATOM 773 N N . ILE A 1 92 ? 10.053 -6.374 -11.017 1.00 80.88 92 ILE A N 1
ATOM 774 C CA . ILE A 1 92 ? 10.261 -7.455 -11.985 1.00 80.88 92 ILE A CA 1
ATOM 775 C C . ILE A 1 92 ? 10.676 -6.845 -13.334 1.00 80.88 92 ILE A C 1
ATOM 777 O O . ILE A 1 92 ? 9.941 -6.008 -13.864 1.00 80.88 92 ILE A O 1
ATOM 781 N N . PRO A 1 93 ? 11.834 -7.229 -13.901 1.00 76.56 93 PRO A N 1
ATOM 782 C CA . PRO A 1 93 ? 12.224 -6.820 -15.249 1.00 76.56 93 PRO A CA 1
ATOM 783 C C . PRO A 1 93 ? 11.380 -7.529 -16.320 1.00 76.56 93 PRO A C 1
ATOM 785 O O . PRO A 1 93 ? 10.995 -8.683 -16.127 1.00 76.56 93 PRO A O 1
ATOM 788 N N . PHE A 1 94 ? 11.112 -6.840 -17.435 1.00 69.62 94 PHE A N 1
ATOM 789 C CA . PHE A 1 94 ? 10.517 -7.431 -18.644 1.00 69.62 94 PHE A CA 1
ATOM 790 C C . PHE A 1 94 ? 11.504 -8.315 -19.419 1.00 69.62 94 PHE A C 1
ATOM 792 O O . PHE A 1 94 ? 12.720 -8.006 -19.414 1.00 69.62 94 PHE A O 1
#

Nearest PDB structures (foldseek):
  2hoq-assembly1_A-2  TM=6.088E-01  e=3.172E-01  Pyrococcus horikoshii OT3
  7dz9-assembly2_C  TM=4.375E-01  e=8.426E+00  Vibrio caribbeanicus ATCC BAA-2122

Organism: Bacillus anthracis (NCBI:txid1392)

pLDDT: mean 87.73, std 15.63, range [41.28, 98.0]

InterPro domains: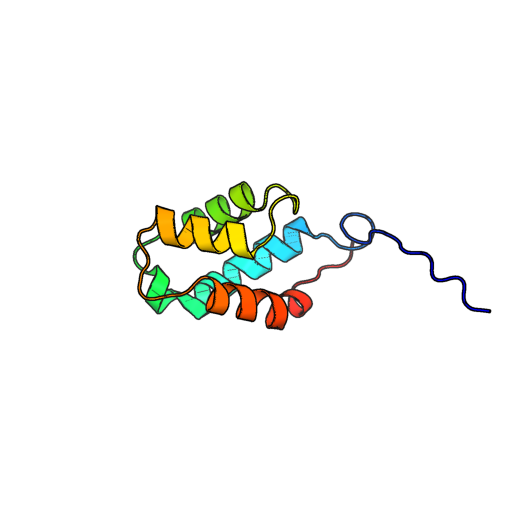
  IPR023214 HAD superfamily [G3DSA:3.40.50.1000] (3-15)
  IPR036412 HAD-like superfamily [SSF56784] (1-89)

Solvent-accessible surface area (backbone atoms only — not comparable to full-atom values): 5613 Å² total; per-residue (Å²): 135,87,80,84,76,88,71,78,49,79,74,75,50,29,40,52,65,63,17,48,55,54,38,45,56,50,51,46,62,79,43,34,91,79,44,71,92,51,57,66,68,56,55,43,53,51,48,55,63,51,24,50,92,69,78,35,55,60,63,59,38,37,45,50,52,33,59,75,69,67,46,80,89,61,55,40,63,61,57,41,49,49,44,76,72,49,45,76,82,35,68,39,72,107

Foldseek 3Di:
DDDDDDDPCLPVWWPVVQLLLVLLLVLCVVCVVQVVVPDSVRLSVQLVVQCVSVPHDQLVSQVVSCVVVVRPVDDSVVSVVSCVPPSVVSTHTD